Protein AF-A0A3L6PNY7-F1 (afdb_monomer)

Sequence (158 aa):
LGRLPVELAALKDCMEEVELLFPLTSPVPGVPNWSVDGVISHAKLKNAKPLEERQIARRKAMLKSLASNAFKQKDYDTASKFYGSAIDHEPDATLYSNRSVCRLRENSQACIALLDAQKLDPGNEEIERELRKAMALRDASRDGDQQGSGPSDFNQHV

pLDDT: mean 86.32, std 16.6, range [29.64, 98.12]

Structure (mmCIF, N/CA/C/O backbone):
data_AF-A0A3L6PNY7-F1
#
_entry.id   AF-A0A3L6PNY7-F1
#
loop_
_atom_site.group_PDB
_atom_site.id
_atom_site.type_symbol
_atom_site.label_atom_id
_atom_site.label_alt_id
_atom_site.label_comp_id
_atom_site.label_asym_id
_atom_site.label_entity_id
_atom_site.label_seq_id
_atom_site.pdbx_PDB_ins_code
_atom_site.Cartn_x
_atom_site.Cartn_y
_atom_site.Cartn_z
_atom_site.occupancy
_atom_site.B_iso_or_equiv
_atom_site.auth_seq_id
_atom_site.auth_comp_id
_atom_site.auth_asym_id
_atom_site.auth_atom_id
_atom_site.pdbx_PDB_model_num
ATOM 1 N N . LEU A 1 1 ? 23.482 8.098 -15.626 1.00 56.88 1 LEU A N 1
ATOM 2 C CA . LEU A 1 1 ? 23.742 7.698 -17.029 1.00 56.88 1 LEU A CA 1
ATOM 3 C C . LEU A 1 1 ? 22.497 8.020 -17.842 1.00 56.88 1 LEU A C 1
ATOM 5 O O . LEU A 1 1 ? 21.413 7.624 -17.430 1.00 56.88 1 LEU A O 1
ATOM 9 N N . GLY A 1 2 ? 22.635 8.828 -18.895 1.00 80.50 2 GLY A N 1
ATOM 10 C CA . GLY A 1 2 ? 21.529 9.180 -19.794 1.00 80.50 2 GLY A CA 1
ATOM 11 C C . GLY A 1 2 ? 21.153 8.023 -20.723 1.00 80.50 2 GLY A C 1
ATOM 12 O O . GLY A 1 2 ? 21.882 7.036 -20.797 1.00 80.50 2 GLY A O 1
ATOM 13 N N . ARG A 1 3 ? 20.012 8.140 -21.411 1.00 87.44 3 ARG A N 1
ATOM 14 C CA . ARG A 1 3 ? 19.595 7.185 -22.451 1.00 87.44 3 ARG A CA 1
ATOM 15 C C . ARG A 1 3 ? 20.290 7.490 -23.775 1.00 87.44 3 ARG A C 1
ATOM 17 O O . ARG A 1 3 ? 20.538 8.656 -24.078 1.00 87.44 3 ARG A O 1
ATOM 24 N N . LEU A 1 4 ? 20.567 6.452 -24.558 1.00 92.50 4 LEU A N 1
ATOM 25 C CA . LEU A 1 4 ? 21.130 6.591 -25.902 1.00 92.50 4 LEU A CA 1
ATOM 26 C C . LEU A 1 4 ? 20.080 7.112 -26.901 1.00 92.50 4 LEU A C 1
ATOM 28 O O . LEU A 1 4 ? 18.885 6.890 -26.689 1.00 92.50 4 LEU A O 1
ATOM 32 N N . PRO A 1 5 ? 20.492 7.738 -28.021 1.00 94.44 5 PRO A N 1
ATOM 33 C CA . PRO A 1 5 ? 19.565 8.187 -29.063 1.00 94.44 5 PRO A CA 1
ATOM 34 C C . PRO A 1 5 ? 18.627 7.078 -29.566 1.00 94.44 5 PRO A C 1
ATOM 36 O O . PRO A 1 5 ? 17.422 7.300 -29.648 1.00 94.44 5 PRO A O 1
ATOM 39 N N . VAL A 1 6 ? 19.148 5.864 -29.795 1.00 95.06 6 VAL A N 1
ATOM 40 C CA . VAL A 1 6 ? 18.341 4.707 -30.231 1.00 95.06 6 VAL A CA 1
ATOM 41 C C . VAL A 1 6 ? 17.312 4.278 -29.175 1.00 95.06 6 VAL A C 1
ATOM 43 O O . VAL A 1 6 ? 16.190 3.915 -29.515 1.00 95.06 6 VAL A O 1
ATOM 46 N N . GLU A 1 7 ? 17.647 4.380 -27.880 1.00 92.19 7 GLU A N 1
ATOM 47 C CA . GLU A 1 7 ? 16.691 4.111 -26.800 1.00 92.19 7 GLU A CA 1
ATOM 48 C C . GLU A 1 7 ? 15.597 5.186 -26.766 1.00 92.19 7 GLU A C 1
ATOM 50 O O . GLU A 1 7 ? 14.444 4.858 -26.523 1.00 92.19 7 GLU A O 1
ATOM 55 N N . LEU A 1 8 ? 15.925 6.463 -26.998 1.00 92.75 8 LEU A N 1
ATOM 56 C CA . LEU A 1 8 ? 14.942 7.554 -27.007 1.00 92.75 8 LEU A CA 1
ATOM 57 C C . LEU A 1 8 ? 13.968 7.452 -28.187 1.00 92.75 8 LEU A C 1
ATOM 59 O O . LEU A 1 8 ? 12.770 7.642 -27.984 1.00 92.75 8 LEU A O 1
ATOM 63 N N . ALA A 1 9 ? 14.465 7.118 -29.380 1.00 94.88 9 ALA A N 1
ATOM 64 C CA . ALA A 1 9 ? 13.641 6.832 -30.554 1.00 94.88 9 ALA A CA 1
ATOM 65 C C . ALA A 1 9 ? 12.681 5.661 -30.285 1.00 94.88 9 ALA A C 1
ATOM 67 O O . ALA A 1 9 ? 11.471 5.765 -30.491 1.00 94.88 9 ALA A O 1
ATOM 68 N N . ALA A 1 10 ? 13.204 4.588 -29.686 1.00 94.12 10 ALA A N 1
ATOM 69 C CA . ALA A 1 10 ? 12.431 3.413 -29.300 1.00 94.12 10 ALA A CA 1
ATOM 70 C C . ALA A 1 10 ? 11.326 3.717 -28.271 1.00 94.12 10 ALA A C 1
ATOM 72 O O . ALA A 1 10 ? 10.262 3.104 -28.309 1.00 94.12 10 ALA A O 1
ATOM 73 N N . LEU A 1 11 ? 11.528 4.689 -27.373 1.00 90.69 11 LEU A N 1
ATOM 74 C CA . LEU A 1 11 ? 10.479 5.138 -26.444 1.00 90.69 11 LEU A CA 1
ATOM 75 C C . LEU A 1 11 ? 9.349 5.911 -27.094 1.00 90.69 11 LEU A C 1
ATOM 77 O O . LEU A 1 11 ? 8.234 5.888 -26.575 1.00 90.69 11 LEU A O 1
ATOM 81 N N . LYS A 1 12 ? 9.638 6.601 -28.193 1.00 89.88 12 LYS A N 1
ATOM 82 C CA . LYS A 1 12 ? 8.628 7.303 -28.982 1.00 89.88 12 LYS A CA 1
ATOM 83 C C . LYS A 1 12 ? 7.873 6.371 -29.925 1.00 89.88 12 LYS A C 1
ATOM 85 O O . LYS A 1 12 ? 6.969 6.838 -30.604 1.00 89.88 12 LYS A O 1
ATOM 90 N N . ASP A 1 13 ? 8.251 5.092 -29.968 1.00 86.94 13 ASP A N 1
ATOM 91 C CA . ASP A 1 13 ? 7.752 4.122 -30.943 1.00 86.94 13 ASP A CA 1
ATOM 92 C C . ASP A 1 13 ? 8.011 4.557 -32.397 1.00 86.94 13 ASP A C 1
ATOM 94 O O . ASP A 1 13 ? 7.254 4.219 -33.301 1.00 86.94 13 ASP A O 1
ATOM 98 N N . CYS A 1 14 ? 9.078 5.337 -32.626 1.00 91.31 14 CYS A N 1
ATOM 99 C CA . CYS A 1 14 ? 9.451 5.808 -33.956 1.00 91.31 14 CYS A CA 1
ATOM 100 C C . CYS A 1 14 ? 10.408 4.806 -34.597 1.00 91.31 14 CYS A C 1
ATOM 102 O O . CYS A 1 14 ? 11.625 4.874 -34.411 1.00 91.31 14 CYS A O 1
ATOM 104 N N . MET A 1 15 ? 9.836 3.840 -35.311 1.00 93.75 15 MET A N 1
ATOM 105 C CA . MET A 1 15 ? 10.583 2.763 -35.954 1.00 93.75 15 MET A CA 1
ATOM 106 C C . MET A 1 15 ? 11.621 3.305 -36.940 1.00 93.75 15 MET A C 1
ATOM 108 O O . MET A 1 15 ? 12.755 2.838 -36.920 1.00 93.75 15 MET A O 1
ATOM 112 N N . GLU A 1 16 ? 11.287 4.343 -37.711 1.00 95.56 16 GLU A N 1
ATOM 113 C CA . GLU A 1 16 ? 12.198 4.929 -38.699 1.00 95.56 16 GLU A CA 1
ATOM 114 C C . GLU A 1 16 ? 13.459 5.522 -38.045 1.00 95.56 16 GLU A C 1
ATOM 116 O O . GLU A 1 16 ? 14.576 5.316 -38.522 1.00 95.56 16 GLU A O 1
ATOM 121 N N . GLU A 1 17 ? 13.310 6.229 -36.917 1.00 95.69 17 GLU A N 1
ATOM 122 C CA . GLU A 1 17 ? 14.451 6.752 -36.154 1.00 95.69 17 GLU A CA 1
ATOM 123 C C . GLU A 1 17 ? 15.285 5.614 -35.545 1.00 95.69 17 GLU A C 1
ATOM 125 O O . GLU A 1 17 ? 16.516 5.693 -35.523 1.00 95.69 17 GLU A O 1
ATOM 130 N N . VAL A 1 18 ? 14.638 4.548 -35.056 1.00 96.69 18 VAL A N 1
ATOM 131 C CA . VAL A 1 18 ? 15.347 3.381 -34.511 1.00 96.69 18 VAL A CA 1
ATOM 132 C C . VAL A 1 18 ? 16.152 2.693 -35.608 1.00 96.69 18 VAL A C 1
ATOM 134 O O . VAL A 1 18 ? 17.334 2.449 -35.396 1.00 96.69 18 V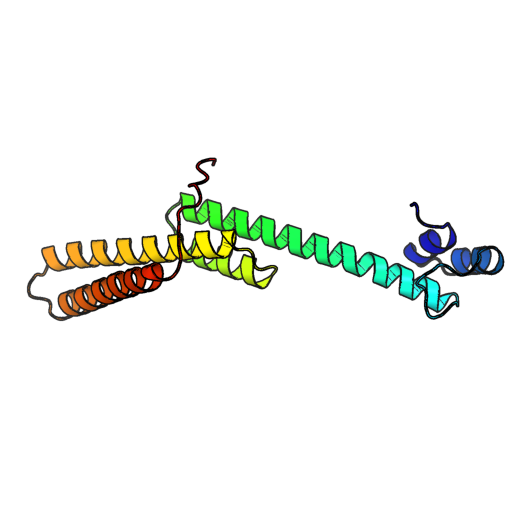AL A O 1
ATOM 137 N N . GLU A 1 19 ? 15.562 2.430 -36.775 1.00 96.69 19 GLU A N 1
ATOM 138 C CA . GLU A 1 19 ? 16.230 1.810 -37.927 1.00 96.69 19 GLU A CA 1
ATOM 139 C C . GLU A 1 19 ? 17.433 2.620 -38.411 1.00 96.69 19 GLU A C 1
ATOM 141 O O . GLU A 1 19 ? 18.494 2.050 -38.666 1.00 96.69 19 GLU A O 1
ATOM 146 N N . LEU A 1 20 ? 17.301 3.949 -38.478 1.00 97.44 20 LEU A N 1
ATOM 147 C CA . LEU A 1 20 ? 18.388 4.840 -38.882 1.00 97.44 20 LEU A CA 1
ATOM 148 C C . LEU A 1 20 ? 19.564 4.806 -37.893 1.00 97.44 20 LEU A C 1
ATOM 150 O O . LEU A 1 20 ? 20.729 4.819 -38.294 1.00 97.44 20 LEU A O 1
ATOM 154 N N . LEU A 1 21 ? 19.268 4.782 -36.592 1.00 96.56 21 LEU A N 1
ATOM 155 C CA . LEU A 1 21 ? 20.273 4.841 -35.527 1.00 96.56 21 LEU A CA 1
ATOM 156 C C . LEU A 1 21 ? 20.861 3.468 -35.175 1.00 96.56 21 LEU A C 1
ATOM 158 O O . LEU A 1 21 ? 21.972 3.401 -34.642 1.00 96.56 21 LEU A O 1
ATOM 162 N N . PHE A 1 22 ? 20.143 2.380 -35.459 1.00 95.75 22 PHE A N 1
ATOM 163 C CA . PHE A 1 22 ? 20.535 1.009 -35.129 1.00 95.75 22 PHE A CA 1
ATOM 164 C C . PHE A 1 22 ? 21.914 0.603 -35.684 1.00 95.75 22 PHE A C 1
ATOM 166 O O . PHE A 1 22 ? 22.746 0.178 -34.881 1.00 95.75 22 PHE A O 1
ATOM 173 N N . PRO A 1 23 ? 22.245 0.781 -36.985 1.00 96.44 23 PRO A N 1
ATOM 174 C CA . PRO A 1 23 ? 23.569 0.428 -37.512 1.00 96.44 23 PRO A CA 1
ATOM 175 C C . PRO A 1 23 ? 24.695 1.332 -36.987 1.00 96.44 23 PRO A C 1
ATOM 177 O O . PRO A 1 23 ? 25.868 0.985 -37.104 1.00 96.44 23 PRO A O 1
ATOM 180 N N . LEU A 1 24 ? 24.349 2.485 -36.405 1.00 95.94 24 LEU A N 1
ATOM 181 C CA . LEU A 1 24 ? 25.291 3.453 -35.841 1.00 95.94 24 LEU A CA 1
ATOM 182 C C . LEU A 1 24 ? 25.520 3.254 -34.336 1.00 95.94 24 LEU A C 1
ATOM 184 O O . LEU A 1 24 ? 26.315 3.978 -33.737 1.00 95.94 24 LEU A O 1
ATOM 188 N N . THR A 1 25 ? 24.820 2.302 -33.710 1.00 94.69 25 THR A N 1
ATOM 189 C CA . THR A 1 25 ? 24.835 2.112 -32.259 1.00 94.69 25 THR A CA 1
ATOM 190 C C . THR A 1 25 ? 25.325 0.715 -31.897 1.00 94.69 25 THR A C 1
ATOM 192 O O . THR A 1 25 ? 24.779 -0.290 -32.345 1.00 94.69 25 THR A O 1
ATOM 195 N N . SER A 1 26 ? 26.338 0.635 -31.033 1.00 94.44 26 SER A N 1
ATOM 196 C CA . SER A 1 26 ? 26.761 -0.641 -30.448 1.00 94.44 26 SER A CA 1
ATOM 197 C C . SER A 1 26 ? 25.655 -1.244 -29.569 1.00 94.44 26 SER A C 1
ATOM 199 O O . SER A 1 26 ? 24.902 -0.486 -28.949 1.00 94.44 26 SER A O 1
ATOM 201 N N . PRO A 1 27 ? 25.580 -2.584 -29.439 1.00 94.38 27 PRO A N 1
ATOM 202 C CA . PRO A 1 27 ? 24.583 -3.248 -28.607 1.00 94.38 27 PRO A CA 1
ATOM 203 C C . PRO A 1 27 ? 24.470 -2.668 -27.196 1.00 94.38 27 PRO A C 1
ATOM 205 O O . PRO A 1 27 ? 25.455 -2.580 -26.459 1.00 94.38 27 PRO A O 1
ATOM 208 N N . VAL A 1 28 ? 23.250 -2.282 -26.815 1.00 90.00 28 VAL A N 1
ATOM 209 C CA . VAL A 1 28 ? 22.964 -1.729 -25.487 1.00 90.00 28 VAL A CA 1
ATOM 210 C C . VAL A 1 28 ? 22.967 -2.856 -24.450 1.00 90.00 28 VAL A C 1
ATOM 212 O O . VAL A 1 28 ? 22.222 -3.830 -24.605 1.00 90.00 28 VAL A O 1
ATOM 215 N N . PRO A 1 29 ? 23.741 -2.732 -23.354 1.00 89.31 29 PRO A N 1
ATOM 216 C CA . PRO A 1 29 ? 23.723 -3.713 -22.277 1.00 89.31 29 PRO A CA 1
ATOM 217 C C . PRO A 1 29 ? 22.311 -3.936 -21.719 1.00 89.31 29 PRO A C 1
ATOM 219 O O . PRO A 1 29 ? 21.609 -2.988 -21.365 1.00 89.31 29 PRO A O 1
ATOM 222 N N . GLY A 1 30 ? 21.904 -5.203 -21.611 1.00 86.81 30 GLY A N 1
ATOM 223 C CA . GLY A 1 30 ? 20.595 -5.593 -21.078 1.00 86.81 30 GLY A CA 1
ATOM 224 C C . GLY A 1 30 ? 19.468 -5.693 -22.111 1.00 86.81 30 GLY A C 1
ATOM 225 O O . GLY A 1 30 ? 18.353 -6.040 -21.725 1.00 86.81 30 GLY A O 1
ATOM 226 N N . VAL A 1 31 ? 19.735 -5.443 -23.398 1.00 90.81 31 VAL A N 1
ATOM 227 C CA . VAL A 1 31 ? 18.826 -5.791 -24.503 1.00 90.81 31 VAL A CA 1
ATOM 228 C C . VAL A 1 31 ? 19.170 -7.212 -24.984 1.00 90.81 31 VAL A C 1
ATOM 230 O O . VAL A 1 31 ? 20.167 -7.381 -25.680 1.00 90.81 31 VAL A O 1
ATOM 233 N N . PRO A 1 32 ? 18.397 -8.255 -24.617 1.00 84.88 32 PRO A N 1
ATOM 234 C CA . PRO A 1 32 ? 18.756 -9.645 -24.924 1.00 84.88 32 PRO A CA 1
ATOM 235 C C . PRO A 1 32 ? 18.572 -10.012 -26.404 1.00 84.88 32 PRO A C 1
ATOM 237 O O . PRO A 1 32 ? 19.272 -10.881 -26.909 1.00 84.88 32 PRO A O 1
ATOM 240 N N . ASN A 1 33 ? 17.644 -9.349 -27.101 1.00 90.31 33 ASN A N 1
ATOM 241 C CA . ASN A 1 33 ? 17.422 -9.496 -28.537 1.00 90.31 33 ASN A CA 1
ATOM 242 C C . ASN A 1 33 ? 17.875 -8.205 -29.231 1.00 90.31 33 ASN A C 1
ATOM 244 O O . ASN A 1 33 ? 17.145 -7.215 -29.218 1.00 90.31 33 ASN A O 1
ATOM 248 N N . TRP A 1 34 ? 19.086 -8.192 -29.793 1.00 94.69 34 TRP A N 1
ATOM 249 C CA . TRP A 1 34 ? 19.617 -7.018 -30.491 1.00 94.69 34 TRP A CA 1
ATOM 250 C C . TRP A 1 34 ? 19.059 -6.925 -31.918 1.00 94.69 34 TRP A C 1
ATOM 252 O O . TRP A 1 34 ? 19.688 -7.338 -32.889 1.00 94.69 34 TRP A O 1
ATOM 262 N N . SER A 1 35 ? 17.846 -6.391 -32.017 1.00 95.00 35 SER A N 1
ATOM 263 C CA . SER A 1 35 ? 17.106 -6.073 -33.244 1.00 95.00 35 SER A CA 1
ATOM 264 C C . SER A 1 35 ? 16.281 -4.803 -33.017 1.00 95.00 35 SER A C 1
ATOM 266 O O . SER A 1 35 ? 16.082 -4.407 -31.869 1.00 95.00 35 SER A O 1
ATOM 268 N N . VAL A 1 36 ? 15.776 -4.171 -34.080 1.00 94.00 36 VAL A N 1
ATOM 269 C CA . VAL A 1 36 ? 14.894 -2.988 -33.985 1.00 94.00 36 VAL A CA 1
ATOM 270 C C . VAL A 1 36 ? 13.710 -3.268 -33.049 1.00 94.00 36 VAL A C 1
ATOM 272 O O . VAL A 1 36 ? 13.524 -2.560 -32.056 1.00 94.00 36 VAL A O 1
ATOM 275 N N . ASP A 1 37 ? 12.999 -4.375 -33.276 1.00 93.06 37 ASP A N 1
ATOM 276 C CA . ASP A 1 37 ? 11.883 -4.811 -32.429 1.00 93.06 37 ASP A CA 1
ATOM 277 C C . ASP A 1 37 ? 12.312 -5.104 -30.990 1.00 93.06 37 ASP A C 1
ATOM 279 O O . ASP A 1 37 ? 11.603 -4.776 -30.033 1.00 93.06 37 ASP A O 1
ATOM 283 N N . GLY A 1 38 ? 13.486 -5.715 -30.814 1.00 92.94 38 GLY A N 1
ATOM 284 C CA . GLY A 1 38 ? 14.038 -6.014 -29.500 1.00 92.94 38 GLY A CA 1
ATOM 285 C C . GLY A 1 38 ? 14.390 -4.757 -28.701 1.00 92.94 38 GLY A C 1
ATOM 286 O O . GLY A 1 38 ? 14.112 -4.699 -27.500 1.00 92.94 38 GLY A O 1
ATOM 287 N N . VAL A 1 39 ? 14.918 -3.718 -29.358 1.00 94.56 39 VAL A N 1
ATOM 288 C CA . VAL A 1 39 ? 15.211 -2.414 -28.743 1.00 94.56 39 VAL A CA 1
ATOM 289 C C . VAL A 1 39 ? 13.918 -1.683 -28.375 1.00 94.56 39 VAL A C 1
ATOM 291 O O . VAL A 1 39 ? 13.803 -1.213 -27.240 1.00 94.56 39 VAL A O 1
ATOM 294 N N . ILE A 1 40 ? 12.920 -1.648 -29.268 1.00 92.56 40 ILE A N 1
ATOM 295 C CA . ILE A 1 40 ? 11.591 -1.065 -28.998 1.00 92.56 40 ILE A CA 1
ATOM 296 C C . ILE A 1 40 ? 10.923 -1.765 -27.811 1.00 92.56 40 ILE A C 1
ATOM 298 O O . ILE A 1 40 ? 10.501 -1.119 -26.847 1.00 92.56 40 ILE A O 1
ATOM 302 N N . SER A 1 41 ? 10.892 -3.096 -27.831 1.00 91.38 41 SER A N 1
ATOM 303 C CA . SER A 1 41 ? 10.301 -3.908 -26.765 1.00 91.38 41 SER A CA 1
ATOM 304 C C . SER A 1 41 ? 11.008 -3.691 -25.426 1.00 91.38 41 SER A C 1
ATOM 306 O O . SER A 1 41 ? 10.355 -3.484 -24.399 1.00 91.38 41 SER A O 1
ATOM 308 N N . HIS A 1 42 ? 12.345 -3.675 -25.422 1.00 91.25 42 HIS A N 1
ATOM 309 C CA . HIS A 1 42 ? 13.130 -3.405 -24.220 1.00 91.25 42 HIS A CA 1
ATOM 310 C C . HIS A 1 42 ? 12.859 -2.001 -23.667 1.00 91.25 42 HIS A C 1
ATOM 312 O O . HIS A 1 42 ? 12.665 -1.835 -22.460 1.00 91.25 42 HIS A O 1
ATOM 318 N N . ALA A 1 43 ? 12.817 -0.988 -24.535 1.00 89.81 43 ALA A N 1
ATOM 319 C CA . ALA A 1 43 ? 12.567 0.394 -24.152 1.00 89.81 43 ALA A CA 1
ATOM 320 C C . ALA A 1 43 ? 11.177 0.553 -23.509 1.00 89.81 43 ALA A C 1
ATOM 322 O O . ALA A 1 43 ? 11.072 1.129 -22.419 1.00 89.81 43 ALA A O 1
ATOM 323 N N . LYS A 1 44 ? 10.132 -0.029 -24.114 1.00 87.50 44 LYS A N 1
ATOM 324 C CA . LYS A 1 44 ? 8.765 -0.058 -23.563 1.00 87.50 44 LYS A CA 1
ATOM 325 C C . LYS A 1 44 ? 8.727 -0.743 -22.194 1.00 87.50 44 LYS A C 1
ATOM 327 O O . LYS A 1 44 ? 8.274 -0.140 -21.222 1.00 87.50 44 LYS A O 1
ATOM 332 N N . LEU A 1 45 ? 9.292 -1.947 -22.075 1.00 88.69 45 LEU A N 1
ATOM 333 C CA . LEU A 1 45 ? 9.322 -2.708 -20.819 1.00 88.69 45 LEU A CA 1
ATOM 334 C C . LEU A 1 45 ? 10.051 -1.955 -19.694 1.00 88.69 45 LEU A C 1
ATOM 336 O O . LEU A 1 45 ? 9.551 -1.851 -18.573 1.00 88.69 45 LEU A O 1
ATOM 340 N N . LYS A 1 46 ? 11.227 -1.393 -19.995 1.00 86.19 46 LYS A N 1
ATOM 341 C CA . LYS A 1 46 ? 12.048 -0.640 -19.036 1.00 86.19 46 LYS A CA 1
ATOM 342 C C . LYS A 1 46 ? 11.385 0.662 -18.582 1.00 86.19 46 LYS A C 1
ATOM 344 O O . LYS A 1 46 ? 11.787 1.190 -17.553 1.00 86.19 46 LYS A O 1
ATOM 349 N N . ASN A 1 47 ? 10.403 1.197 -19.312 1.00 85.00 47 ASN A N 1
ATOM 350 C CA . ASN A 1 47 ? 9.632 2.370 -18.873 1.00 85.00 47 ASN A CA 1
ATOM 351 C C . ASN A 1 47 ? 8.301 2.004 -18.221 1.00 85.00 47 ASN A C 1
ATOM 353 O O . ASN A 1 47 ? 7.866 2.729 -17.329 1.00 85.00 47 ASN A O 1
ATOM 357 N N . ALA A 1 48 ? 7.700 0.874 -18.593 1.00 85.38 48 ALA A N 1
ATOM 358 C CA . ALA A 1 48 ? 6.514 0.348 -17.930 1.00 85.38 48 ALA A CA 1
ATOM 359 C C . ALA A 1 48 ? 6.785 0.053 -16.447 1.00 85.38 48 ALA A C 1
ATOM 361 O O . ALA A 1 48 ? 6.016 0.499 -15.603 1.00 85.38 48 ALA A O 1
ATOM 362 N N . LYS A 1 49 ? 7.918 -0.587 -16.118 1.00 81.69 49 LYS A N 1
ATOM 363 C CA . LYS A 1 49 ? 8.280 -0.920 -14.727 1.00 81.69 49 LYS A CA 1
ATOM 364 C C . LYS A 1 49 ? 8.343 0.311 -13.795 1.00 81.69 49 LYS A C 1
ATOM 366 O O . LYS A 1 49 ? 7.570 0.359 -12.842 1.00 81.69 49 LYS A O 1
ATOM 371 N N . PRO A 1 50 ? 9.143 1.363 -14.080 1.00 86.44 50 PRO A N 1
ATOM 372 C CA . PRO A 1 50 ? 9.136 2.581 -13.264 1.00 86.44 50 PRO A CA 1
ATOM 373 C C . PRO A 1 50 ? 7.786 3.304 -13.236 1.00 86.44 50 PRO A C 1
ATOM 375 O O . PRO A 1 50 ? 7.471 3.994 -12.266 1.00 86.44 50 PRO A O 1
ATOM 378 N N . LEU A 1 51 ? 6.995 3.214 -14.313 1.00 86.94 51 LEU A N 1
ATOM 379 C CA . LEU A 1 51 ? 5.660 3.804 -14.346 1.00 86.94 51 LEU A CA 1
ATOM 380 C C . LEU A 1 51 ? 4.710 3.065 -13.397 1.00 86.94 51 LEU A C 1
ATOM 382 O O . LEU A 1 51 ? 3.974 3.721 -12.663 1.00 86.94 51 LEU A O 1
ATOM 386 N N . GLU A 1 52 ? 4.744 1.736 -13.389 1.00 90.44 52 GLU A N 1
ATOM 387 C CA . GLU A 1 52 ? 3.969 0.888 -12.486 1.00 90.44 52 GLU A CA 1
ATOM 388 C C . GLU A 1 52 ? 4.356 1.135 -11.023 1.00 90.44 52 GLU A C 1
ATOM 390 O O . GLU A 1 52 ? 3.486 1.471 -10.221 1.00 90.44 52 GLU A O 1
ATOM 395 N N . GLU A 1 53 ? 5.651 1.123 -10.694 1.00 90.56 53 GLU A N 1
ATOM 396 C CA . GLU A 1 53 ? 6.162 1.460 -9.355 1.00 90.56 53 GLU A CA 1
ATOM 397 C C . GLU A 1 53 ? 5.699 2.854 -8.905 1.00 90.56 53 GLU A C 1
ATOM 399 O O . GLU A 1 53 ? 5.197 3.040 -7.794 1.00 90.56 53 GLU A O 1
ATOM 404 N N . ARG A 1 54 ? 5.782 3.854 -9.794 1.00 92.31 54 ARG A N 1
ATOM 405 C CA . ARG A 1 54 ? 5.297 5.212 -9.512 1.00 92.31 54 ARG A CA 1
ATOM 406 C C . ARG A 1 54 ? 3.788 5.243 -9.272 1.00 92.31 54 ARG A C 1
ATOM 408 O O . ARG A 1 54 ? 3.322 6.016 -8.435 1.00 92.31 54 ARG A O 1
ATOM 415 N N . GLN A 1 55 ? 3.008 4.461 -10.014 1.00 93.19 55 GLN A N 1
ATOM 416 C CA . GLN A 1 55 ? 1.563 4.370 -9.811 1.00 93.19 55 GLN A CA 1
ATOM 417 C C . GLN A 1 55 ? 1.221 3.680 -8.488 1.00 93.19 55 GLN A C 1
ATOM 419 O O . GLN A 1 55 ? 0.350 4.175 -7.773 1.00 93.19 55 GLN A O 1
ATOM 424 N N . ILE A 1 56 ? 1.917 2.595 -8.139 1.00 92.25 56 ILE A N 1
ATOM 425 C CA . ILE A 1 56 ? 1.785 1.901 -6.850 1.00 92.25 56 ILE A CA 1
ATOM 426 C C . ILE A 1 56 ? 2.083 2.875 -5.707 1.00 92.25 56 ILE A C 1
ATOM 428 O O . ILE A 1 56 ? 1.237 3.066 -4.833 1.00 92.25 56 ILE A O 1
ATOM 432 N N . ALA A 1 57 ? 3.209 3.590 -5.768 1.00 93.25 57 ALA A N 1
ATOM 433 C CA . ALA A 1 57 ? 3.588 4.579 -4.761 1.00 93.25 57 ALA A CA 1
ATOM 434 C C . ALA A 1 57 ? 2.545 5.705 -4.617 1.00 93.25 57 ALA A C 1
ATOM 436 O O . ALA A 1 57 ? 2.184 6.088 -3.502 1.00 93.25 57 ALA A O 1
ATOM 437 N N . ARG A 1 58 ? 2.004 6.213 -5.735 1.00 95.50 58 ARG A N 1
ATOM 438 C CA . ARG A 1 58 ? 0.936 7.230 -5.725 1.00 95.50 58 ARG A CA 1
ATOM 439 C C . ARG A 1 58 ? -0.353 6.714 -5.084 1.00 95.50 58 ARG A C 1
ATOM 441 O O . ARG A 1 58 ? -0.928 7.419 -4.256 1.00 95.50 58 ARG A O 1
ATOM 448 N N . ARG A 1 59 ? -0.798 5.502 -5.435 1.00 95.69 59 ARG A N 1
ATOM 449 C CA . ARG A 1 59 ? -2.001 4.878 -4.851 1.00 95.69 59 ARG A CA 1
ATOM 450 C C . ARG A 1 59 ? -1.821 4.638 -3.354 1.00 95.69 59 ARG A C 1
ATOM 452 O O . ARG A 1 59 ? -2.681 5.036 -2.574 1.00 95.69 59 ARG A O 1
ATOM 459 N N . LYS A 1 60 ? -0.673 4.091 -2.944 1.00 95.00 60 LYS A N 1
ATOM 460 C CA . LYS A 1 60 ? -0.315 3.896 -1.533 1.00 95.00 60 LYS A CA 1
ATOM 461 C C . LYS A 1 60 ? -0.374 5.207 -0.748 1.00 95.00 60 LYS A C 1
ATOM 463 O O . LYS A 1 60 ? -1.008 5.265 0.303 1.00 95.00 60 LYS A O 1
ATOM 468 N N . ALA A 1 61 ? 0.249 6.269 -1.262 1.00 95.62 61 ALA A N 1
ATOM 469 C CA . ALA A 1 61 ? 0.256 7.578 -0.610 1.00 95.62 61 ALA A CA 1
ATOM 470 C C . ALA A 1 61 ? -1.156 8.176 -0.486 1.00 95.62 61 ALA A C 1
ATOM 472 O O . ALA A 1 61 ? -1.514 8.701 0.570 1.00 95.62 61 ALA A O 1
ATOM 473 N N . MET A 1 62 ? -1.976 8.052 -1.534 1.00 97.62 62 MET A N 1
ATOM 474 C CA . MET A 1 62 ? -3.373 8.484 -1.515 1.00 97.62 62 MET A CA 1
ATOM 475 C C . MET A 1 62 ? -4.186 7.729 -0.455 1.00 97.62 62 MET A C 1
ATOM 477 O O . MET A 1 62 ? -4.851 8.361 0.362 1.00 97.62 62 MET A O 1
ATOM 481 N N . LEU A 1 63 ? -4.094 6.397 -0.419 1.00 97.94 63 LEU A N 1
ATOM 482 C CA . LEU A 1 63 ? -4.802 5.561 0.556 1.00 97.94 63 LEU A CA 1
ATOM 483 C C . LEU A 1 63 ? -4.354 5.849 1.990 1.00 97.94 63 LEU A C 1
ATOM 485 O O . LEU A 1 63 ? -5.194 5.990 2.873 1.00 97.94 63 LEU A O 1
ATOM 489 N N . LYS A 1 64 ? -3.047 6.027 2.218 1.00 96.06 64 LYS A N 1
ATOM 490 C CA . LYS A 1 64 ? -2.514 6.447 3.520 1.00 96.06 64 LYS A CA 1
ATOM 491 C C . LYS A 1 64 ? -3.087 7.799 3.952 1.00 96.06 64 LYS A C 1
ATOM 493 O O . LYS A 1 64 ? -3.450 7.957 5.111 1.00 96.06 64 LYS A O 1
ATOM 498 N N . SER A 1 65 ? -3.197 8.761 3.035 1.00 97.06 65 SER A N 1
ATOM 499 C CA . SER A 1 65 ? -3.798 10.071 3.319 1.00 97.06 65 SER A CA 1
ATOM 500 C C . SER A 1 65 ? -5.282 9.956 3.692 1.00 97.06 65 SER A C 1
ATOM 502 O O . SER A 1 65 ? -5.707 10.508 4.708 1.00 97.06 65 SER A O 1
ATOM 504 N N . LEU A 1 66 ? -6.058 9.173 2.933 1.00 98.12 66 LEU A N 1
ATOM 505 C CA . LEU A 1 66 ? -7.465 8.890 3.241 1.00 98.12 66 LEU A CA 1
ATOM 506 C C . LEU A 1 66 ? -7.621 8.217 4.612 1.00 98.12 66 LEU A C 1
ATOM 508 O O . LEU A 1 66 ? -8.451 8.647 5.412 1.00 98.12 66 LEU A O 1
ATOM 512 N N . ALA A 1 67 ? -6.774 7.231 4.916 1.00 97.06 67 ALA A N 1
ATOM 513 C CA . ALA A 1 67 ? -6.756 6.551 6.206 1.00 97.06 67 ALA A CA 1
ATOM 514 C C . ALA A 1 67 ? -6.449 7.515 7.361 1.00 97.06 67 ALA A C 1
ATOM 516 O O . ALA A 1 67 ? -7.163 7.529 8.361 1.00 97.06 67 ALA A O 1
ATOM 517 N N . SER A 1 68 ? -5.427 8.365 7.216 1.00 94.62 68 SER A N 1
ATOM 518 C CA . SER A 1 68 ? -5.075 9.384 8.210 1.00 94.62 68 SER A CA 1
ATOM 519 C C . SER A 1 68 ? -6.211 10.380 8.447 1.00 94.62 68 SER A C 1
ATOM 521 O O . SER A 1 68 ? -6.467 10.763 9.587 1.00 94.62 68 SER A O 1
ATOM 523 N N . ASN A 1 69 ? -6.921 10.788 7.393 1.00 97.44 69 ASN A N 1
ATOM 524 C CA . ASN A 1 69 ? -8.060 11.695 7.513 1.00 97.44 69 ASN A CA 1
ATOM 525 C C . ASN A 1 69 ? -9.255 11.037 8.217 1.00 97.44 69 ASN A C 1
ATOM 527 O O . ASN A 1 69 ? -9.862 11.673 9.078 1.00 97.44 69 ASN A O 1
ATOM 531 N N . ALA A 1 70 ? -9.565 9.775 7.904 1.00 97.19 70 ALA A N 1
ATOM 532 C CA . ALA A 1 70 ? -10.595 9.004 8.605 1.00 97.19 70 ALA A CA 1
ATOM 533 C C . ALA A 1 70 ? -10.228 8.794 10.085 1.00 97.19 70 ALA A C 1
ATOM 535 O O . ALA A 1 70 ? -11.046 9.015 10.978 1.00 97.19 70 ALA A O 1
ATOM 536 N N . PHE A 1 71 ? -8.955 8.498 10.366 1.00 94.94 71 PHE A N 1
ATOM 537 C CA . PHE A 1 71 ? -8.447 8.353 11.729 1.00 94.94 71 PHE A CA 1
ATOM 538 C C . PHE A 1 71 ? -8.615 9.637 12.553 1.00 94.94 71 PHE A C 1
ATOM 540 O O . PHE A 1 71 ? -9.069 9.584 13.697 1.00 94.94 71 PHE A O 1
ATOM 547 N N . LYS A 1 72 ? -8.298 10.805 11.971 1.00 94.38 72 LYS A N 1
ATOM 548 C CA . LYS A 1 72 ? -8.509 12.122 12.606 1.00 94.38 72 LYS A CA 1
ATOM 549 C C . LYS A 1 72 ? -9.989 12.381 12.918 1.00 94.38 72 LYS A C 1
ATOM 551 O O . LYS A 1 72 ? -10.295 13.006 13.929 1.00 94.38 72 LYS A O 1
ATOM 556 N N . GLN A 1 73 ? -10.896 11.858 12.094 1.00 96.06 73 GLN A N 1
ATOM 557 C CA . GLN A 1 73 ? -12.348 11.922 12.298 1.00 96.06 73 GLN A CA 1
ATOM 558 C C . GLN A 1 73 ? -12.879 10.860 13.274 1.00 96.06 73 GLN A C 1
ATOM 560 O O . GLN A 1 73 ? -14.073 10.842 13.555 1.00 96.06 73 GLN A O 1
ATOM 565 N N . LYS A 1 74 ? -12.002 10.011 13.833 1.00 93.12 74 LYS A N 1
ATOM 566 C CA . LYS A 1 74 ? -12.348 8.864 14.691 1.00 93.12 74 LYS A CA 1
ATOM 567 C C . LYS A 1 74 ? -13.209 7.803 13.996 1.00 93.12 74 LYS A C 1
ATOM 569 O O . LYS A 1 74 ? -13.805 6.971 14.673 1.00 93.12 74 LYS A O 1
ATOM 574 N N . ASP A 1 75 ? -13.241 7.807 12.666 1.00 94.88 75 ASP A N 1
ATOM 575 C CA . ASP A 1 75 ? -13.823 6.728 11.872 1.00 94.88 75 ASP A CA 1
ATOM 576 C C . ASP A 1 75 ? -12.767 5.627 11.697 1.00 94.88 75 ASP A C 1
ATOM 578 O O . ASP A 1 75 ? -12.028 5.563 10.707 1.00 94.88 75 ASP A O 1
ATOM 582 N N . TYR A 1 76 ? -12.616 4.819 12.748 1.00 93.62 76 TYR A N 1
ATOM 583 C CA . TYR A 1 76 ? -11.558 3.815 12.837 1.00 93.62 76 TYR A CA 1
ATOM 584 C C . TYR A 1 76 ? -11.792 2.610 11.917 1.00 93.62 76 TYR A C 1
ATOM 586 O O . TYR A 1 76 ? -10.812 2.046 11.426 1.00 93.62 76 TYR A O 1
ATOM 594 N N . ASP A 1 77 ? -13.046 2.262 11.621 1.00 93.44 77 ASP A N 1
ATOM 595 C CA . ASP A 1 77 ? -13.390 1.203 10.663 1.00 93.44 77 ASP A CA 1
ATOM 596 C C . ASP A 1 77 ? -12.949 1.603 9.245 1.00 93.44 77 ASP A C 1
ATOM 598 O O . ASP A 1 77 ? -12.164 0.898 8.598 1.00 93.44 77 ASP A O 1
ATOM 602 N N . THR A 1 78 ? -13.341 2.797 8.787 1.00 96.75 78 THR A N 1
ATOM 603 C CA . THR A 1 78 ? -12.919 3.316 7.478 1.00 96.75 78 THR A CA 1
ATOM 604 C C . THR A 1 78 ? -11.400 3.490 7.403 1.00 96.75 78 THR A C 1
ATOM 606 O O . THR A 1 78 ? -10.777 3.115 6.404 1.00 96.75 78 THR A O 1
ATOM 609 N N . ALA A 1 79 ? -10.764 3.999 8.465 1.00 96.88 79 ALA A N 1
ATOM 610 C CA . ALA A 1 79 ? -9.307 4.114 8.524 1.00 96.88 79 ALA A CA 1
ATOM 611 C C . ALA A 1 79 ? -8.614 2.743 8.399 1.00 96.88 79 ALA A C 1
ATOM 613 O O . ALA A 1 79 ? -7.668 2.596 7.621 1.00 96.88 79 ALA A O 1
ATOM 614 N N . SER A 1 80 ? -9.110 1.726 9.112 1.00 96.50 80 SER A N 1
ATOM 615 C CA . SER A 1 80 ? -8.606 0.347 9.064 1.00 96.50 80 SER A CA 1
ATOM 616 C C . SER A 1 80 ? -8.694 -0.245 7.652 1.00 96.50 80 SER A C 1
ATOM 618 O O . SER A 1 80 ? -7.725 -0.850 7.176 1.00 96.50 80 SER A O 1
ATOM 620 N N . LYS A 1 81 ? -9.809 -0.007 6.947 1.00 97.69 81 LYS A N 1
ATOM 621 C CA . LYS A 1 81 ? -10.017 -0.428 5.551 1.00 97.69 81 LYS A CA 1
ATOM 622 C C . LYS A 1 81 ? -9.024 0.233 4.597 1.00 97.69 81 LYS A C 1
ATOM 624 O O . LYS A 1 81 ? -8.357 -0.474 3.845 1.00 97.69 81 LYS A O 1
ATOM 629 N N . PHE A 1 82 ? -8.850 1.555 4.668 1.00 98.06 82 PHE A N 1
ATOM 630 C CA . PHE A 1 82 ? -7.894 2.258 3.803 1.00 98.06 82 PHE A CA 1
ATOM 631 C C . PHE A 1 82 ? -6.441 1.853 4.066 1.00 98.06 82 PHE A C 1
ATOM 633 O O . PHE A 1 82 ? -5.680 1.670 3.113 1.00 98.06 82 PHE A O 1
ATOM 640 N N . TYR A 1 83 ? -6.050 1.657 5.331 1.00 97.19 83 TYR A N 1
ATOM 641 C CA . TYR A 1 83 ? -4.736 1.090 5.643 1.00 97.19 83 TYR A CA 1
ATOM 642 C C . TYR A 1 83 ? -4.582 -0.332 5.088 1.00 97.19 83 TYR A C 1
ATOM 644 O O . TYR A 1 83 ? -3.507 -0.671 4.602 1.00 97.19 83 TYR A O 1
ATOM 652 N N . GLY A 1 84 ? -5.645 -1.145 5.105 1.00 96.56 84 GLY A N 1
ATOM 653 C CA . GLY A 1 84 ? -5.673 -2.460 4.459 1.00 96.56 84 GLY A CA 1
ATOM 654 C C . GLY A 1 84 ? -5.391 -2.385 2.960 1.00 96.56 84 GLY A C 1
ATOM 655 O O . GLY A 1 84 ? -4.441 -3.003 2.497 1.00 96.56 84 GLY A O 1
ATOM 656 N N . SER A 1 85 ? -6.119 -1.543 2.228 1.00 96.62 85 SER A N 1
ATOM 657 C CA . SER A 1 85 ? -5.885 -1.368 0.789 1.00 96.62 85 SER A CA 1
ATOM 658 C C . SER A 1 85 ? -4.489 -0.818 0.475 1.00 96.62 85 SER A C 1
ATOM 660 O O . SER A 1 85 ? -3.903 -1.162 -0.546 1.00 96.62 85 SER A O 1
ATOM 662 N N . ALA A 1 86 ? -3.921 0.031 1.339 1.00 95.81 86 ALA A N 1
ATOM 663 C CA . ALA A 1 86 ? -2.542 0.497 1.175 1.00 95.81 86 ALA A CA 1
ATOM 664 C C . ALA A 1 86 ? -1.521 -0.650 1.320 1.00 95.81 86 ALA A C 1
ATOM 666 O O . ALA A 1 86 ? -0.533 -0.675 0.585 1.00 95.81 86 ALA A O 1
ATOM 667 N N . ILE A 1 87 ? -1.772 -1.596 2.234 1.00 95.25 87 ILE A N 1
ATOM 668 C CA . ILE A 1 87 ? -0.950 -2.801 2.432 1.00 95.25 87 ILE A CA 1
ATOM 669 C C . ILE A 1 87 ? -1.031 -3.729 1.215 1.00 95.25 87 ILE A C 1
ATOM 671 O O . ILE A 1 87 ? -0.001 -4.267 0.822 1.00 95.25 87 ILE A O 1
ATOM 675 N N . ASP A 1 88 ? -2.209 -3.874 0.598 1.00 94.50 88 ASP A N 1
ATOM 676 C CA . ASP A 1 88 ? -2.399 -4.717 -0.595 1.00 94.50 88 ASP A CA 1
ATOM 677 C C . ASP A 1 88 ? -1.561 -4.242 -1.795 1.00 94.50 88 ASP A C 1
ATOM 679 O O . ASP A 1 88 ? -1.183 -5.038 -2.652 1.00 94.50 88 ASP A O 1
ATOM 683 N N . HIS A 1 89 ? -1.249 -2.943 -1.859 1.00 90.75 89 HIS A N 1
ATOM 684 C CA . HIS A 1 89 ? -0.351 -2.386 -2.870 1.00 90.75 89 HIS A CA 1
ATOM 685 C C . HIS A 1 89 ? 1.124 -2.581 -2.523 1.00 90.75 89 HIS A C 1
ATOM 687 O O . HIS A 1 89 ? 1.898 -3.033 -3.362 1.00 90.75 89 HIS A O 1
ATOM 693 N N . GLU A 1 90 ? 1.528 -2.188 -1.315 1.00 90.44 90 GLU A N 1
ATOM 694 C CA . GLU A 1 90 ? 2.896 -2.368 -0.837 1.00 90.44 90 GLU A CA 1
ATOM 695 C C . GLU A 1 90 ? 2.913 -2.411 0.702 1.00 90.44 90 GLU A C 1
ATOM 697 O O . GLU A 1 90 ? 2.732 -1.370 1.354 1.00 90.44 90 GLU A O 1
ATOM 702 N N . PRO A 1 91 ? 3.159 -3.590 1.298 1.00 91.38 91 PRO A N 1
ATOM 703 C CA . PRO A 1 91 ? 3.241 -3.751 2.741 1.00 91.38 91 PRO A CA 1
ATOM 704 C C . PRO A 1 91 ? 4.307 -2.849 3.373 1.00 91.38 91 PRO A C 1
ATOM 706 O O . PRO A 1 91 ? 5.415 -2.704 2.865 1.00 91.38 91 PRO A O 1
ATOM 709 N N . ASP A 1 92 ? 3.975 -2.256 4.517 1.00 88.25 92 ASP A N 1
ATOM 710 C CA . ASP A 1 92 ? 4.885 -1.443 5.326 1.00 88.25 92 ASP A CA 1
ATOM 711 C C . ASP A 1 92 ? 4.510 -1.603 6.805 1.00 88.25 92 ASP A C 1
ATOM 713 O O . ASP A 1 92 ? 3.325 -1.606 7.157 1.00 88.25 92 ASP A O 1
ATOM 717 N N . ALA A 1 93 ? 5.517 -1.728 7.671 1.00 91.56 93 ALA A N 1
ATOM 718 C CA . ALA A 1 93 ? 5.350 -1.879 9.113 1.00 91.56 93 ALA A CA 1
ATOM 719 C C . ALA A 1 93 ? 4.507 -0.745 9.723 1.00 91.56 93 ALA A C 1
ATOM 721 O O . ALA A 1 93 ? 3.661 -0.998 10.583 1.00 91.56 93 ALA A O 1
ATOM 722 N N . THR A 1 94 ? 4.658 0.489 9.228 1.00 92.19 94 THR A N 1
ATOM 723 C CA . THR A 1 94 ? 3.866 1.627 9.723 1.00 92.19 94 THR A CA 1
ATOM 724 C C . THR A 1 94 ? 2.383 1.483 9.371 1.00 92.19 94 THR A C 1
ATOM 726 O O . THR A 1 94 ? 1.527 1.820 10.184 1.00 92.19 94 THR A O 1
ATOM 729 N N . LEU A 1 95 ? 2.043 0.934 8.198 1.00 92.38 95 LEU A N 1
ATOM 730 C CA . LEU A 1 95 ? 0.645 0.688 7.820 1.00 92.38 95 LEU A CA 1
ATOM 731 C C . LEU A 1 95 ? -0.004 -0.382 8.706 1.00 92.38 95 LEU A C 1
ATOM 733 O O . LEU A 1 95 ? -1.152 -0.222 9.120 1.00 92.38 95 LEU A O 1
ATOM 737 N N . TYR A 1 96 ? 0.730 -1.450 9.032 1.00 92.56 96 TYR A N 1
ATOM 738 C CA . TYR A 1 96 ? 0.253 -2.476 9.962 1.00 92.56 96 TYR A CA 1
ATOM 739 C C . TYR A 1 96 ? 0.029 -1.916 11.367 1.00 92.56 96 TYR A C 1
ATOM 741 O O . TYR A 1 96 ? -1.033 -2.158 11.941 1.00 92.56 96 TYR A O 1
ATOM 749 N N . SER A 1 97 ? 0.986 -1.138 11.882 1.00 92.31 97 SER A N 1
ATOM 750 C CA . SER A 1 97 ? 0.879 -0.476 13.187 1.00 92.31 97 SER A CA 1
ATOM 751 C C . SER A 1 97 ? -0.309 0.491 13.234 1.00 92.31 97 SER A C 1
ATOM 753 O O . SER A 1 97 ? -1.166 0.409 14.110 1.00 92.31 97 SER A O 1
ATOM 755 N N . ASN A 1 98 ? -0.469 1.346 12.223 1.00 92.69 98 ASN A N 1
ATOM 756 C CA . ASN A 1 98 ? -1.601 2.270 12.191 1.00 92.69 98 ASN A CA 1
ATOM 757 C C . ASN A 1 98 ? -2.949 1.533 12.108 1.00 92.69 98 ASN A C 1
ATOM 759 O O . ASN A 1 98 ? -3.911 1.926 12.773 1.00 92.69 98 ASN A O 1
ATOM 763 N N . ARG A 1 99 ? -3.031 0.439 11.338 1.00 96.38 99 ARG A N 1
ATOM 764 C CA . ARG A 1 99 ? -4.239 -0.394 11.254 1.00 96.38 99 ARG A CA 1
ATOM 765 C C . ARG A 1 99 ? -4.559 -1.093 12.578 1.00 96.38 99 ARG A C 1
ATOM 767 O O . ARG A 1 99 ? -5.736 -1.192 12.924 1.00 96.38 99 ARG A O 1
ATOM 774 N N . SER A 1 100 ? -3.559 -1.567 13.326 1.00 92.81 100 SER A N 1
ATOM 775 C CA . SER A 1 100 ? -3.795 -2.195 14.635 1.00 92.81 100 SER A CA 1
ATOM 776 C C . SER A 1 100 ? -4.341 -1.183 15.642 1.00 92.81 100 SER A C 1
ATOM 778 O O . SER A 1 100 ? -5.330 -1.469 16.317 1.00 92.81 100 SER A O 1
ATOM 780 N N . VAL A 1 101 ? -3.798 0.038 15.658 1.00 92.50 101 VAL A N 1
ATOM 781 C CA . VAL A 1 101 ? -4.321 1.130 16.490 1.00 92.50 101 VAL A CA 1
ATOM 782 C C . VAL A 1 101 ? -5.782 1.435 16.150 1.00 92.50 101 VAL A C 1
ATOM 784 O O . VAL A 1 101 ? -6.579 1.631 17.066 1.00 92.50 101 VAL A O 1
ATOM 787 N N . CYS A 1 102 ? -6.170 1.424 14.868 1.00 92.88 102 CYS A N 1
ATOM 788 C CA . CYS A 1 102 ? -7.574 1.600 14.470 1.00 92.88 102 CYS A CA 1
ATOM 789 C C . CYS A 1 102 ? -8.479 0.527 15.096 1.00 92.88 102 CYS A C 1
ATOM 791 O O . CYS A 1 102 ? -9.448 0.865 15.771 1.00 92.88 102 CYS A O 1
ATOM 793 N N . ARG A 1 103 ? -8.114 -0.754 14.962 1.00 91.25 103 ARG A N 1
ATOM 794 C CA . ARG A 1 103 ? -8.884 -1.878 15.525 1.00 91.25 103 ARG A CA 1
ATOM 795 C C . ARG A 1 103 ? -8.999 -1.808 17.050 1.00 91.25 103 ARG A C 1
ATOM 797 O O . ARG A 1 103 ? -10.058 -2.072 17.607 1.00 91.25 103 ARG A O 1
ATOM 804 N N 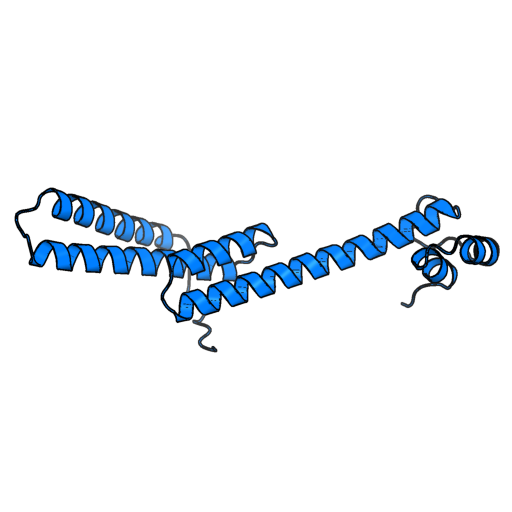. LEU A 1 104 ? -7.928 -1.408 17.738 1.00 89.38 104 LEU A N 1
ATOM 805 C CA . LEU A 1 104 ? -7.951 -1.220 19.193 1.00 89.38 104 LEU A CA 1
ATOM 806 C C . LEU A 1 104 ? -8.913 -0.101 19.613 1.00 89.38 104 LEU A C 1
ATOM 808 O O . LEU A 1 104 ? -9.629 -0.232 20.607 1.00 89.38 104 LEU A O 1
ATOM 812 N N . ARG A 1 105 ? -8.930 1.012 18.870 1.00 89.12 105 ARG A N 1
ATOM 813 C CA . ARG A 1 105 ? -9.824 2.143 19.148 1.00 89.12 105 ARG A CA 1
ATOM 814 C C . ARG A 1 105 ? -11.286 1.791 18.886 1.00 89.12 105 ARG A C 1
ATOM 816 O O . ARG A 1 105 ? -12.123 2.119 19.722 1.00 89.12 105 ARG A O 1
ATOM 823 N N . GLU A 1 106 ? -11.563 1.085 17.795 1.00 88.31 106 GLU A N 1
ATOM 824 C CA . GLU A 1 106 ? -12.892 0.572 17.448 1.00 88.31 106 GLU A CA 1
ATOM 825 C C . GLU A 1 106 ? -13.431 -0.376 18.532 1.00 88.31 106 GLU A C 1
ATOM 827 O O . GLU A 1 106 ? -14.505 -0.140 19.086 1.00 88.31 106 GLU A O 1
ATOM 832 N N . ASN A 1 107 ? -12.636 -1.370 18.946 1.00 87.19 107 ASN A N 1
ATOM 833 C CA . ASN A 1 107 ? -13.006 -2.289 20.029 1.00 87.19 107 ASN A CA 1
ATOM 834 C C . ASN A 1 107 ? -13.275 -1.554 21.354 1.00 87.19 107 ASN A C 1
ATOM 836 O O . ASN A 1 107 ? -14.196 -1.903 22.095 1.00 87.19 107 ASN A O 1
ATOM 840 N N . SER A 1 108 ? -12.484 -0.520 21.663 1.00 87.12 108 SER A N 1
ATOM 841 C CA . SER A 1 108 ? -12.685 0.306 22.859 1.00 87.12 108 SER A CA 1
ATOM 842 C C . SER A 1 108 ? -14.009 1.079 22.809 1.00 87.12 108 SER A C 1
ATOM 844 O O . SER A 1 108 ? -14.751 1.091 23.791 1.00 87.12 108 SER A O 1
ATOM 846 N N . GLN A 1 109 ? -14.349 1.675 21.662 1.00 87.44 109 GLN A N 1
ATOM 847 C CA . GLN A 1 109 ? -15.632 2.360 21.472 1.00 87.44 109 GLN A CA 1
ATOM 848 C C . GLN A 1 109 ? -16.820 1.402 21.594 1.00 87.44 109 GLN A C 1
ATOM 850 O O . GLN A 1 109 ? -17.798 1.744 22.257 1.00 87.44 109 GLN A O 1
ATOM 855 N N . ALA A 1 110 ? -16.714 0.197 21.028 1.00 87.88 110 ALA A N 1
ATOM 856 C CA . ALA A 1 110 ? -17.742 -0.831 21.163 1.00 87.88 110 ALA A CA 1
ATOM 857 C C . ALA A 1 110 ? -17.988 -1.201 22.637 1.00 87.88 110 ALA A C 1
ATOM 859 O O . ALA A 1 110 ? -19.135 -1.267 23.076 1.00 87.88 110 ALA A O 1
ATOM 860 N N . CYS A 1 111 ? -16.923 -1.356 23.434 1.00 89.06 111 CYS A N 1
ATOM 861 C CA . CYS A 1 111 ? -17.046 -1.612 24.873 1.00 89.06 111 CYS A CA 1
ATOM 862 C C . CYS A 1 111 ? -17.769 -0.473 25.610 1.00 89.06 111 CYS A C 1
ATOM 864 O O . CYS A 1 111 ? -18.607 -0.737 26.468 1.00 89.06 111 CYS A O 1
ATOM 866 N N . ILE A 1 112 ? -17.458 0.788 25.287 1.00 89.62 112 ILE A N 1
ATOM 867 C CA . ILE A 1 112 ? -18.110 1.954 25.906 1.00 89.62 112 ILE A CA 1
ATOM 868 C C . ILE A 1 112 ? -19.604 1.979 25.566 1.00 89.62 112 ILE A C 1
ATOM 870 O O . ILE A 1 112 ? -20.426 2.128 26.466 1.00 89.62 112 ILE A O 1
ATOM 874 N N . ALA A 1 113 ? -19.960 1.769 24.296 1.00 92.12 113 ALA A N 1
ATOM 875 C CA . ALA A 1 113 ? -21.354 1.747 23.862 1.00 92.12 113 ALA A CA 1
ATOM 876 C C . ALA A 1 113 ? -22.165 0.646 24.569 1.00 92.12 113 ALA A C 1
ATOM 878 O O . ALA A 1 113 ? -23.292 0.884 24.999 1.00 92.12 113 ALA A O 1
ATOM 879 N N . LEU A 1 114 ? -21.574 -0.540 24.748 1.00 92.19 114 LEU A N 1
ATOM 880 C CA . LEU A 1 114 ? -22.200 -1.645 25.479 1.00 92.19 114 LEU A CA 1
ATOM 881 C C . LEU A 1 114 ? -22.360 -1.344 26.976 1.00 92.19 114 LEU A C 1
ATOM 883 O O . LEU A 1 114 ? -23.391 -1.680 27.552 1.00 92.19 114 LEU A O 1
ATOM 887 N N . LEU A 1 115 ? -21.388 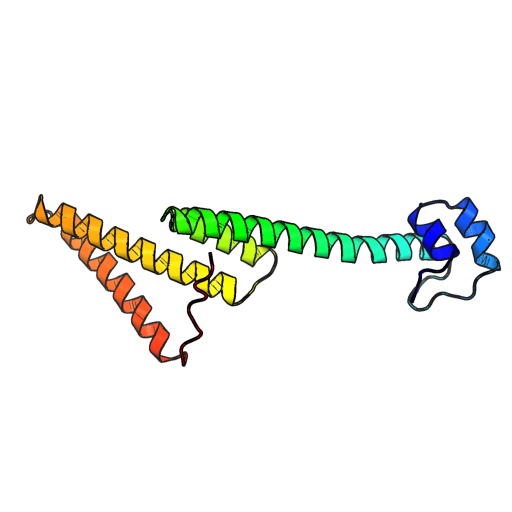-0.674 27.604 1.00 92.00 115 LEU A N 1
ATOM 888 C CA . LEU A 1 115 ? -21.509 -0.223 28.996 1.00 92.00 115 LEU A CA 1
ATOM 889 C C . LEU A 1 115 ? -22.633 0.801 29.172 1.00 92.00 115 LEU A C 1
ATOM 891 O O . LEU A 1 115 ? -23.372 0.736 30.151 1.00 92.00 115 LEU A O 1
ATOM 895 N N . ASP A 1 116 ? -22.775 1.747 28.245 1.00 93.69 116 ASP A N 1
ATOM 896 C CA . ASP A 1 116 ? -23.859 2.728 28.304 1.00 93.69 116 ASP A CA 1
ATOM 897 C C . ASP A 1 116 ? -25.226 2.072 28.075 1.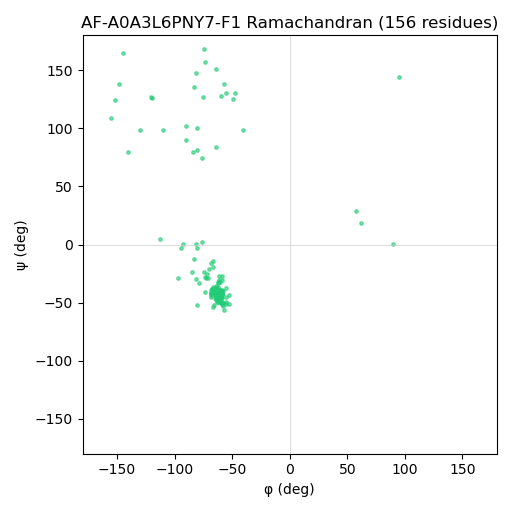00 93.69 116 ASP A C 1
ATOM 899 O O . ASP A 1 116 ? -26.174 2.381 28.796 1.00 93.69 116 ASP A O 1
ATOM 903 N N . ALA A 1 117 ? -25.315 1.096 27.166 1.00 93.62 117 ALA A N 1
ATOM 904 C CA . ALA A 1 117 ? -26.523 0.296 26.978 1.00 93.62 117 ALA A CA 1
ATOM 905 C C . ALA A 1 117 ? -26.877 -0.519 28.239 1.00 93.62 117 ALA A C 1
ATOM 907 O O . ALA A 1 117 ? -28.031 -0.529 28.661 1.00 93.62 117 ALA A O 1
ATOM 908 N N . GLN A 1 118 ? -25.886 -1.129 28.900 1.00 95.25 118 GLN A N 1
ATOM 909 C CA . GLN A 1 118 ? -26.093 -1.891 30.136 1.00 95.25 118 GLN A CA 1
ATOM 910 C C . GLN A 1 118 ? -26.594 -1.009 31.286 1.00 95.25 118 GLN A C 1
ATOM 912 O O . GLN A 1 118 ? -27.431 -1.442 32.070 1.00 95.25 118 GLN A O 1
ATOM 917 N N . LYS A 1 119 ? -26.111 0.235 31.402 1.00 94.38 119 LYS A N 1
ATOM 918 C CA . LYS A 1 119 ? -26.616 1.179 32.417 1.00 94.38 119 LYS A CA 1
ATOM 919 C C . LYS A 1 119 ? -28.098 1.500 32.224 1.00 94.38 119 LYS A C 1
ATOM 921 O O . LYS A 1 119 ? -28.777 1.779 33.208 1.00 94.38 119 LYS A O 1
ATOM 926 N N . LEU A 1 120 ? -28.574 1.505 30.978 1.00 95.44 120 LEU A N 1
ATOM 927 C CA . LEU A 1 120 ? -29.977 1.761 30.651 1.00 95.44 120 LEU A CA 1
ATOM 928 C C . LEU A 1 120 ? -30.862 0.533 30.892 1.00 95.44 120 LEU A C 1
ATOM 930 O O . LEU A 1 120 ? -32.013 0.701 31.286 1.00 95.44 120 LEU A O 1
ATOM 934 N N . ASP A 1 121 ? -30.331 -0.675 30.689 1.00 95.00 121 ASP A N 1
ATOM 935 C CA . ASP A 1 121 ? -31.061 -1.933 30.880 1.00 95.00 121 ASP A CA 1
ATOM 936 C C . ASP A 1 121 ? -30.177 -3.021 31.535 1.00 95.00 121 ASP A C 1
ATOM 938 O O . ASP A 1 121 ? -29.652 -3.910 30.855 1.00 95.00 121 ASP A O 1
ATOM 942 N N . PRO A 1 122 ? -29.986 -2.972 32.870 1.00 90.94 122 PRO A N 1
ATOM 943 C CA . PRO A 1 122 ? -29.077 -3.880 33.576 1.00 90.94 122 PRO A CA 1
ATOM 944 C C . PRO A 1 122 ? -29.510 -5.352 33.582 1.00 90.94 122 PRO A C 1
ATOM 946 O O . PRO A 1 122 ? -28.706 -6.208 33.939 1.00 90.94 122 PRO A O 1
ATOM 949 N N . GLY A 1 123 ? -30.767 -5.649 33.233 1.00 90.94 123 GLY A N 1
ATOM 950 C CA . GLY A 1 123 ? -31.311 -7.010 33.178 1.00 90.94 123 GLY A CA 1
ATOM 951 C C . GLY A 1 123 ? -31.205 -7.665 31.800 1.00 90.94 123 GLY A C 1
ATOM 952 O O . GLY A 1 123 ? -31.667 -8.790 31.620 1.00 90.94 123 GLY A O 1
ATOM 953 N N . ASN A 1 124 ? -30.633 -6.969 30.818 1.00 95.19 124 ASN A N 1
ATOM 954 C CA . ASN A 1 124 ? -30.570 -7.446 29.448 1.00 95.19 124 ASN A CA 1
ATOM 955 C C . ASN A 1 124 ? -29.427 -8.449 29.237 1.00 95.19 124 ASN A C 1
ATOM 957 O O . ASN A 1 124 ? -28.267 -8.073 29.037 1.00 95.19 124 ASN A O 1
ATOM 961 N N . GLU A 1 125 ? -29.771 -9.737 29.227 1.00 94.25 125 GLU A N 1
ATOM 962 C CA . GLU A 1 125 ? -28.816 -10.835 29.027 1.00 94.25 125 GLU A CA 1
ATOM 963 C C . GLU A 1 125 ? -28.058 -10.748 27.687 1.00 94.25 125 GLU A C 1
ATOM 965 O O . GLU A 1 125 ? -26.926 -11.227 27.578 1.00 94.25 125 GLU A O 1
ATOM 970 N N . GLU A 1 126 ? -28.650 -10.129 26.657 1.00 93.38 126 GLU A N 1
ATOM 971 C CA . GLU A 1 126 ? -27.995 -9.905 25.363 1.00 93.38 126 GLU A CA 1
ATOM 972 C C . GLU A 1 126 ? -26.825 -8.931 25.504 1.00 93.38 126 GLU A C 1
ATOM 974 O O . GLU A 1 126 ? -25.693 -9.255 25.139 1.00 93.38 126 GLU A O 1
ATOM 979 N N . ILE A 1 127 ? -27.089 -7.756 26.084 1.00 91.12 127 ILE A N 1
ATOM 980 C CA . ILE A 1 127 ? -26.091 -6.696 26.269 1.00 91.12 127 ILE A CA 1
ATOM 981 C C . ILE A 1 127 ? -24.958 -7.196 27.164 1.00 91.12 127 ILE A C 1
ATOM 983 O O . ILE A 1 127 ? -23.784 -6.985 26.855 1.00 91.12 127 ILE A O 1
ATOM 987 N N . GLU A 1 128 ? -25.287 -7.902 28.247 1.00 90.19 128 GLU A N 1
ATOM 988 C CA . GLU A 1 128 ? -24.287 -8.469 29.151 1.00 90.19 128 GLU A CA 1
ATOM 989 C C . GLU A 1 128 ? -23.390 -9.493 28.437 1.00 90.19 128 GLU A C 1
ATOM 991 O O . GLU A 1 128 ? -22.163 -9.498 28.603 1.00 90.19 128 GLU A O 1
ATOM 996 N N . ARG A 1 129 ? -23.984 -10.360 27.609 1.00 92.94 129 ARG A N 1
ATOM 997 C CA . ARG A 1 129 ? -23.242 -11.359 26.840 1.00 92.94 129 ARG A CA 1
ATOM 998 C C . ARG A 1 129 ? -22.317 -10.715 25.813 1.00 92.94 129 ARG A C 1
ATOM 1000 O O . ARG A 1 129 ? -21.158 -11.123 25.723 1.00 92.94 129 ARG A O 1
ATOM 1007 N N . GLU A 1 130 ? -22.794 -9.730 25.060 1.00 91.62 130 GLU A N 1
ATOM 1008 C CA . GLU A 1 130 ? -21.975 -9.024 24.070 1.00 91.62 130 GLU A CA 1
ATOM 1009 C C . GLU A 1 130 ? -20.856 -8.210 24.732 1.00 91.62 130 GLU A C 1
ATOM 1011 O O . GLU A 1 130 ? -19.709 -8.261 24.282 1.00 91.62 130 GLU A O 1
ATOM 1016 N N . LEU A 1 131 ? -21.125 -7.558 25.869 1.00 89.81 131 LEU A N 1
ATOM 1017 C CA . LEU A 1 131 ? -20.100 -6.862 26.651 1.00 89.81 131 LEU A CA 1
ATOM 1018 C C . LEU A 1 131 ? -19.004 -7.825 27.128 1.00 89.81 131 LEU A C 1
ATOM 1020 O O . LEU A 1 131 ? -17.814 -7.532 26.990 1.00 89.81 131 LEU A O 1
ATOM 1024 N N . ARG A 1 132 ? -19.385 -9.007 27.628 1.00 91.56 132 ARG A N 1
ATOM 1025 C CA . ARG A 1 132 ? -18.440 -10.060 28.034 1.00 91.56 132 ARG A CA 1
ATOM 1026 C C . ARG A 1 132 ? -17.564 -10.523 26.862 1.00 91.56 132 ARG A C 1
AT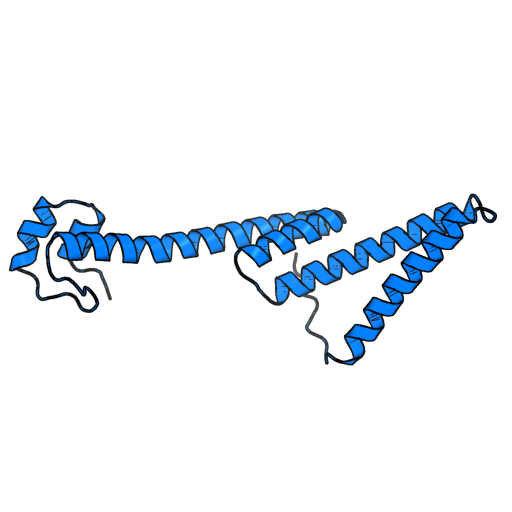OM 1028 O O . ARG A 1 132 ? -16.352 -10.646 27.033 1.00 91.56 132 ARG A O 1
ATOM 1035 N N . LYS A 1 133 ? -18.142 -10.733 25.671 1.00 89.25 133 LYS A N 1
ATOM 1036 C CA . LYS A 1 133 ? -17.388 -11.087 24.451 1.00 89.25 133 LYS A CA 1
ATOM 1037 C C . LYS A 1 133 ? -16.416 -9.978 24.036 1.00 89.25 133 LYS A C 1
ATOM 1039 O O . LYS A 1 133 ? -15.253 -10.267 23.759 1.00 89.25 133 LYS A O 1
ATOM 1044 N N . ALA A 1 134 ? -16.865 -8.722 24.024 1.00 87.12 134 ALA A N 1
ATOM 1045 C CA . ALA A 1 134 ? -16.041 -7.573 23.644 1.00 87.12 134 ALA A CA 1
ATOM 1046 C C . ALA A 1 134 ? -14.835 -7.391 24.583 1.00 87.12 134 ALA A C 1
ATOM 1048 O O . ALA A 1 134 ? -13.712 -7.171 24.124 1.00 87.12 134 ALA A O 1
ATOM 1049 N N . MET A 1 135 ? -15.037 -7.556 25.896 1.00 86.06 135 MET A N 1
ATOM 1050 C CA . MET A 1 135 ? -13.950 -7.517 26.880 1.00 86.06 135 MET A CA 1
ATOM 1051 C C . MET A 1 135 ? -12.961 -8.675 26.699 1.00 86.06 135 MET A C 1
ATOM 1053 O O . MET A 1 135 ? -11.756 -8.438 26.721 1.00 86.06 135 MET A O 1
ATOM 1057 N N . ALA A 1 136 ? -13.442 -9.892 26.426 1.00 86.69 136 ALA A N 1
ATOM 1058 C CA . ALA A 1 136 ? -12.571 -11.036 26.155 1.00 86.69 136 ALA A CA 1
ATOM 1059 C C . ALA A 1 136 ? -11.702 -10.829 24.898 1.00 86.69 136 ALA A C 1
ATOM 1061 O O . ALA A 1 136 ? -10.507 -11.117 24.920 1.00 86.69 136 ALA A O 1
ATOM 1062 N N . LEU A 1 137 ? -12.266 -10.272 23.819 1.00 81.88 137 LEU A N 1
ATOM 1063 C CA . LEU A 1 137 ? -11.516 -9.931 22.600 1.00 81.88 137 LEU A CA 1
ATOM 1064 C C . LEU A 1 137 ? -10.445 -8.862 22.854 1.00 81.88 137 LEU A C 1
ATOM 1066 O O . LEU A 1 137 ? -9.346 -8.928 22.295 1.00 81.88 137 LEU A O 1
ATOM 1070 N N . ARG A 1 138 ? -10.749 -7.882 23.712 1.00 81.38 138 ARG A N 1
ATOM 1071 C CA . ARG A 1 138 ? -9.787 -6.860 24.136 1.00 81.38 138 ARG A CA 1
ATOM 1072 C C . ARG A 1 138 ? -8.632 -7.475 24.926 1.00 81.38 138 ARG A C 1
ATOM 1074 O O . ARG A 1 138 ? -7.485 -7.105 24.687 1.00 81.38 138 ARG A O 1
ATOM 1081 N N . ASP A 1 139 ? -8.921 -8.392 25.842 1.00 79.56 139 ASP A N 1
ATOM 1082 C CA . ASP A 1 139 ? -7.905 -8.995 26.706 1.00 79.56 139 ASP A CA 1
ATOM 1083 C C . ASP A 1 139 ? -7.025 -9.990 25.925 1.00 79.56 139 ASP A C 1
ATOM 1085 O O . ASP A 1 139 ? -5.802 -9.905 25.999 1.00 79.56 139 ASP A O 1
ATOM 1089 N N . ALA A 1 140 ? -7.612 -10.801 25.036 1.00 77.00 140 ALA A N 1
ATOM 1090 C CA . ALA A 1 140 ? -6.868 -11.678 24.122 1.00 77.00 140 ALA A CA 1
ATOM 1091 C C . ALA A 1 140 ? -5.906 -10.913 23.192 1.00 77.00 140 ALA A C 1
ATOM 1093 O O . ALA A 1 140 ? -4.850 -11.424 22.821 1.00 77.00 140 ALA A O 1
ATOM 1094 N N . SER A 1 141 ? -6.246 -9.672 22.829 1.00 69.00 141 SER A N 1
ATOM 1095 C CA . SER A 1 141 ? -5.361 -8.820 22.025 1.00 69.00 141 SER A CA 1
ATOM 1096 C C . SER A 1 141 ? -4.141 -8.323 22.810 1.00 69.00 141 SER A C 1
ATOM 1098 O O . SER A 1 141 ? -3.121 -8.039 22.197 1.00 69.00 141 SER A O 1
ATOM 1100 N N . ARG A 1 142 ? -4.219 -8.225 24.146 1.00 64.00 142 ARG A N 1
ATOM 1101 C CA . ARG A 1 142 ? -3.102 -7.775 25.001 1.00 64.00 142 ARG A CA 1
ATOM 1102 C C . ARG A 1 142 ? -2.102 -8.890 25.292 1.00 64.00 142 ARG A C 1
ATOM 1104 O O . ARG A 1 142 ? -0.920 -8.609 25.466 1.00 64.00 142 ARG A O 1
ATOM 1111 N N . ASP A 1 143 ? -2.556 -10.138 25.328 1.00 54.59 143 ASP A N 1
ATOM 1112 C CA . ASP A 1 143 ? -1.686 -11.285 25.613 1.00 54.59 143 ASP A CA 1
ATOM 1113 C C . ASP A 1 143 ? -0.769 -11.642 24.429 1.00 54.59 143 AS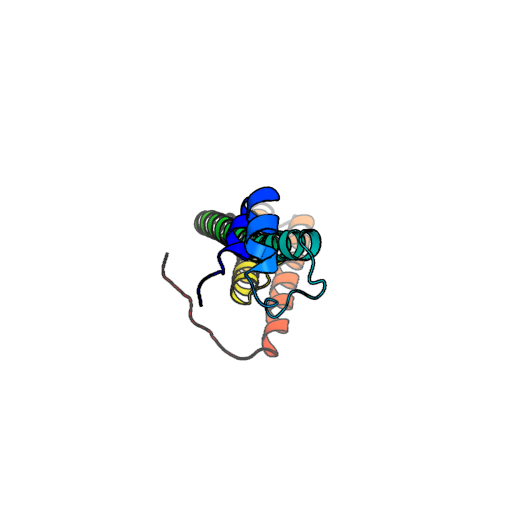P A C 1
ATOM 1115 O O . ASP A 1 143 ? 0.321 -12.178 24.632 1.00 54.59 143 ASP A O 1
ATOM 1119 N N . GLY A 1 144 ? -1.143 -11.266 23.199 1.00 54.44 144 GLY A N 1
ATOM 1120 C CA . GLY A 1 144 ? -0.284 -11.399 22.014 1.00 54.44 144 GLY A CA 1
ATOM 1121 C C . GLY A 1 144 ? 0.927 -10.452 21.989 1.00 54.44 144 GLY A C 1
ATOM 1122 O O . GLY A 1 144 ? 1.914 -10.748 21.317 1.00 54.44 144 GLY A O 1
ATOM 1123 N N . ASP A 1 145 ? 0.890 -9.352 22.748 1.00 49.06 145 ASP A N 1
ATOM 1124 C CA . ASP A 1 145 ? 1.950 -8.331 22.769 1.00 49.06 145 ASP A CA 1
ATOM 1125 C C . ASP A 1 145 ? 3.124 -8.692 23.702 1.00 49.06 145 ASP A C 1
ATOM 1127 O O . ASP A 1 145 ? 4.198 -8.098 23.610 1.00 49.06 145 ASP A O 1
ATOM 1131 N N . GLN A 1 146 ? 2.990 -9.703 24.571 1.00 45.78 146 GLN A N 1
ATOM 1132 C CA . GLN A 1 146 ? 4.075 -10.101 25.486 1.00 45.78 146 GLN A CA 1
ATOM 1133 C C . GLN A 1 146 ? 5.210 -10.905 24.816 1.00 45.78 146 GLN A C 1
ATOM 1135 O O . GLN A 1 146 ? 6.166 -11.281 25.492 1.00 45.78 146 GLN A O 1
ATOM 1140 N N . GLN A 1 147 ? 5.159 -11.138 23.497 1.00 39.75 147 GLN A N 1
ATOM 1141 C CA . GLN A 1 147 ? 6.257 -11.759 22.732 1.00 39.75 147 GLN A CA 1
ATOM 1142 C C . GLN A 1 147 ? 6.953 -10.817 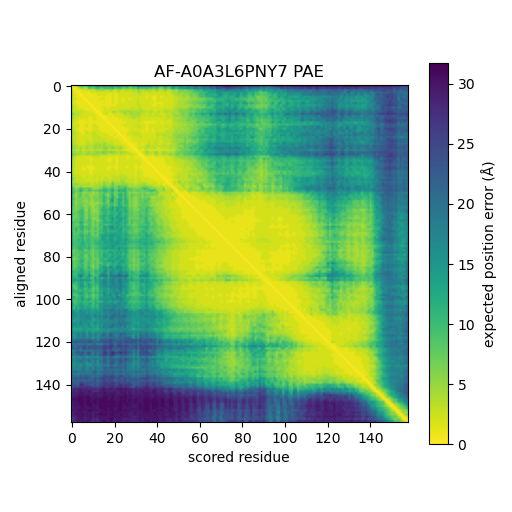21.725 1.00 39.75 147 GLN A C 1
ATOM 1144 O O . GLN A 1 147 ? 7.861 -11.258 21.022 1.00 39.75 147 GLN A O 1
ATOM 1149 N N . GLY A 1 148 ? 6.609 -9.522 21.676 1.00 36.66 148 GLY A N 1
ATOM 1150 C CA . GLY A 1 148 ? 7.210 -8.547 20.751 1.00 36.66 148 GLY A CA 1
ATOM 1151 C C . GLY A 1 148 ? 7.679 -7.268 21.446 1.00 36.66 148 GLY A C 1
ATOM 1152 O O . GLY A 1 148 ? 6.902 -6.363 21.716 1.00 36.66 148 GLY A O 1
ATOM 1153 N N . SER A 1 149 ? 8.970 -7.191 21.739 1.00 36.03 149 SER A N 1
ATOM 1154 C CA . SER A 1 149 ? 9.650 -6.138 22.498 1.00 36.03 149 SER A CA 1
ATOM 1155 C C . SER A 1 149 ? 9.541 -4.712 21.912 1.00 36.03 149 SER A C 1
ATOM 1157 O O . SER A 1 149 ? 10.012 -4.468 20.806 1.00 36.03 149 SER A O 1
ATOM 1159 N N . GLY A 1 150 ? 9.115 -3.746 22.741 1.00 31.50 150 GLY A N 1
ATOM 1160 C CA . GLY 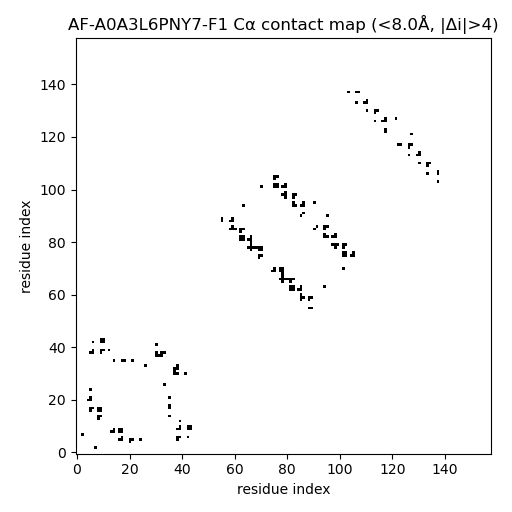A 1 150 ? 9.705 -2.392 22.827 1.00 31.50 150 GLY A CA 1
ATOM 1161 C C . GLY A 1 150 ? 9.076 -1.240 22.008 1.00 31.50 150 GLY A C 1
ATOM 1162 O O . GLY A 1 150 ? 8.619 -1.452 20.890 1.00 31.50 150 GLY A O 1
ATOM 1163 N N . PRO A 1 151 ? 9.060 0.002 22.549 1.00 45.94 151 PRO A N 1
ATOM 1164 C CA . PRO A 1 151 ? 8.272 1.120 22.032 1.00 45.94 151 PRO A CA 1
ATOM 1165 C C . PRO A 1 151 ? 8.989 1.835 20.878 1.00 45.94 151 PRO A C 1
ATOM 1167 O O . PRO A 1 151 ? 10.175 2.141 20.976 1.00 45.94 151 PRO A O 1
ATOM 1170 N N . SER A 1 152 ? 8.265 2.154 19.803 1.00 38.97 152 SER A N 1
ATOM 1171 C CA . SER A 1 152 ? 8.733 3.096 18.782 1.00 38.97 152 SER A CA 1
ATOM 1172 C C . SER A 1 152 ? 7.764 4.262 18.707 1.00 38.97 152 SER A C 1
ATOM 1174 O O . SER A 1 152 ? 6.548 4.082 18.620 1.00 38.97 152 SER A O 1
ATOM 1176 N N . ASP A 1 153 ? 8.346 5.444 18.850 1.00 35.03 153 ASP A N 1
ATOM 1177 C CA . ASP A 1 153 ? 7.697 6.698 19.152 1.00 35.03 153 ASP A CA 1
ATOM 1178 C C . ASP A 1 153 ? 6.471 6.995 18.296 1.00 35.03 153 ASP A C 1
ATOM 1180 O O . ASP A 1 153 ? 6.463 6.970 17.064 1.00 35.03 153 ASP A O 1
ATOM 1184 N N . PHE A 1 154 ? 5.432 7.348 19.040 1.00 37.69 154 PHE A N 1
ATOM 1185 C CA . PHE A 1 154 ? 4.299 8.144 18.629 1.00 37.69 154 PHE A CA 1
ATOM 1186 C C . PHE A 1 154 ? 4.790 9.295 17.741 1.00 37.69 154 PHE A C 1
ATOM 1188 O O . PHE A 1 154 ? 5.245 10.326 18.232 1.00 37.69 154 PHE A O 1
ATOM 1195 N N . ASN A 1 155 ? 4.687 9.139 16.420 1.00 34.88 155 ASN A N 1
ATOM 1196 C CA . ASN A 1 155 ? 4.912 10.243 15.499 1.00 34.88 155 ASN A CA 1
ATOM 1197 C C . ASN A 1 155 ? 3.671 11.148 15.548 1.00 34.88 155 ASN A C 1
ATOM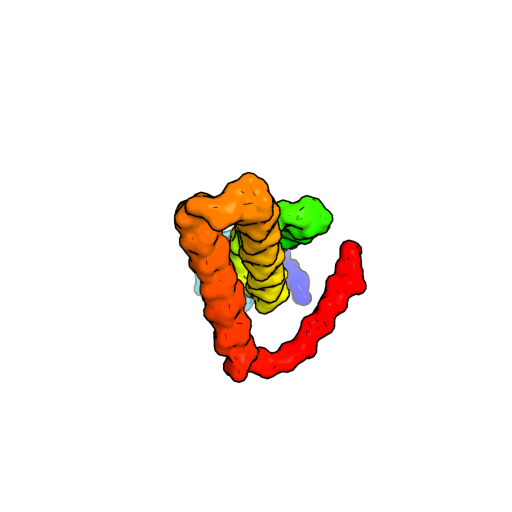 1199 O O . ASN A 1 155 ? 2.793 11.130 14.686 1.00 34.88 155 ASN A O 1
ATOM 1203 N N . GLN A 1 156 ? 3.575 11.897 16.646 1.00 34.91 156 GLN A N 1
ATOM 1204 C CA . GLN A 1 156 ? 2.839 13.143 16.747 1.00 34.91 156 GLN A CA 1
ATOM 1205 C C . GLN A 1 156 ? 3.520 14.127 15.799 1.00 34.91 156 GLN A C 1
ATOM 1207 O O . GLN A 1 156 ? 4.346 14.903 16.238 1.00 34.91 156 GLN A O 1
ATOM 1212 N N . HIS A 1 157 ? 3.182 14.103 14.513 1.00 29.64 157 HIS A N 1
ATOM 1213 C CA . HIS A 1 157 ? 3.102 15.308 13.692 1.00 29.64 157 HIS A CA 1
ATOM 1214 C C . HIS A 1 157 ? 2.079 15.060 12.580 1.00 29.64 157 HIS A C 1
ATOM 1216 O O . HIS A 1 157 ? 2.090 14.042 11.890 1.00 29.64 157 HIS A O 1
ATOM 1222 N N . VAL A 1 158 ? 1.111 15.972 12.570 1.00 38.78 158 VAL A N 1
ATOM 1223 C CA . VAL A 1 158 ? -0.199 15.937 11.912 1.00 38.78 158 VAL A CA 1
ATOM 1224 C C . VAL A 1 158 ? -0.085 16.188 10.419 1.00 38.78 158 VAL A C 1
ATOM 1226 O O . VAL A 1 158 ? 0.800 16.974 10.029 1.00 38.78 158 VAL A O 1
#

Radius of gyration: 27.37 Å; Cα contacts (8 Å, |Δi|>4): 118; chains: 1; bounding box: 58×28×72 Å

InterPro domains:
  IPR011990 Tetratricopeptide-like helical domain superfamily [G3DSA:1.25.40.10] (57-147)
  IPR011990 Tetratricopeptide-like helical domain superfamily [SSF48452] (63-135)
  IPR051616 Cul2-RING E3 ligase substrate-recognition [PTHR46224] (2-138)

Solvent-accessible surface area (backbone atoms only — not comparable to full-atom values): 8876 Å² total; per-residue (Å²): 135,84,82,52,71,47,48,54,27,18,62,69,70,35,61,69,55,21,58,68,36,46,89,77,48,77,88,60,90,89,48,90,46,91,44,70,68,33,46,30,51,44,35,47,52,68,48,49,53,61,50,50,54,51,49,45,54,50,51,31,52,51,28,46,50,54,15,53,53,28,44,74,69,66,38,22,67,63,14,28,51,28,26,48,57,20,37,75,70,56,75,48,73,68,45,54,51,56,28,49,53,21,54,55,52,44,55,52,50,53,46,51,54,34,52,55,51,31,73,78,43,80,84,41,66,66,48,54,50,52,40,53,51,50,51,50,56,55,51,59,60,56,65,67,52,81,81,61,88,81,92,76,79,84,77,84,73,132

Foldseek 3Di:
DDDDQLLVCLLVVNLVSNVVCLVVDDDDPPQPDSDSVSSSVVSVVVVVVVVLVVVLVVLLVVLQVQLVVCVVVLVLVSSLVSLVVSCVSPNDPVSVVSNVVSVLSVLVVVLVVLVVVCVVPVPDPVSVVVNVVSVVVNVVVVVVCVVPDDDDDDPPDD

Nearest PDB structures (foldseek):
  7bev-assembly1_A  TM=5.980E-01  e=1.186E-01  Homo sapiens
  3esk-assembly1_A  TM=5.278E-01  e=8.310E-01  Homo sapiens
  3jbn-assembly1_U  TM=5.622E-01  e=4.973E+00  Plasmodium falciparum 3D7

Organism: Panicum miliaceum (NCBI:txid4540)

Mean predicted aligned error: 10.93 Å

Secondary structure (DSSP, 8-state):
-PPPHHHHHHHTT-HHHHHHHGGGSPPPTT-SS-SHHHHHHHHHHHHHHHHHHHHHHHHHHHHHHHHHHHHHTT-HHHHHHHHHHHHHHS--HHHHHHHHHHHHHHHHHHHHHHHHHHHH-TT-HHHHHHHHHHHHHHHHHHHGGGGS----------